Protein AF-A0A258AWM1-F1 (afdb_monomer_lite)

Secondary structure (DSSP, 8-state):
--HHHHHHHHHHHHHHHHHHHHHHHHHHHHHHT-S-HHHHHHHHHHHHHHHHHHHHHHHHHHHHHHS--GGGTTT---

Radius of gyration: 18.85 Å; chains: 1; bounding box: 46×15×53 Å

Structure (mmCIF, N/CA/C/O backbone):
data_AF-A0A258AWM1-F1
#
_entry.id   AF-A0A258AWM1-F1
#
loop_
_atom_site.group_PDB
_atom_site.id
_atom_site.type_symbol
_atom_site.label_atom_id
_atom_site.label_alt_id
_atom_site.label_comp_id
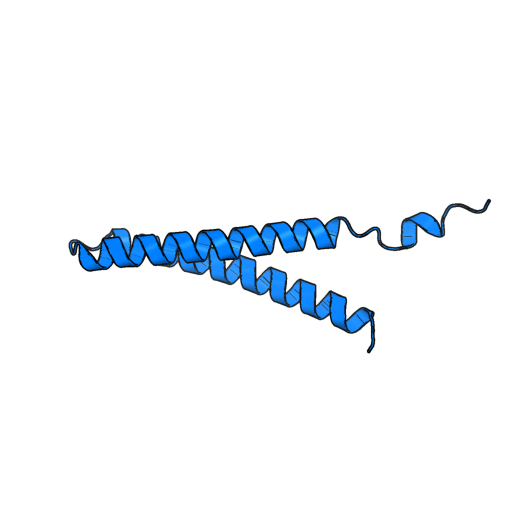_atom_site.label_asym_id
_atom_site.label_entity_id
_atom_site.label_seq_id
_atom_site.pdbx_PDB_ins_code
_atom_site.Cartn_x
_atom_site.Cartn_y
_atom_site.Cartn_z
_atom_site.occupancy
_atom_site.B_iso_or_equiv
_atom_site.auth_seq_id
_atom_site.auth_comp_id
_atom_site.auth_asym_id
_atom_site.auth_atom_id
_atom_site.pdbx_PDB_model_num
ATOM 1 N N . MET A 1 1 ? -1.941 -7.516 27.551 1.00 55.12 1 MET A N 1
ATOM 2 C CA . MET A 1 1 ? -1.546 -6.738 26.355 1.00 55.12 1 MET A CA 1
ATOM 3 C C . MET A 1 1 ? -2.458 -5.521 26.278 1.00 55.12 1 MET A C 1
ATOM 5 O O . MET A 1 1 ? -3.668 -5.704 26.275 1.00 55.12 1 MET A O 1
ATOM 9 N N . ASN A 1 2 ? -1.918 -4.301 26.347 1.00 70.06 2 ASN A N 1
ATOM 10 C CA . ASN A 1 2 ? -2.737 -3.091 26.492 1.00 70.06 2 ASN A CA 1
ATOM 11 C C . ASN A 1 2 ? -3.464 -2.767 25.172 1.00 70.06 2 ASN A C 1
ATOM 13 O O . ASN A 1 2 ? -2.785 -2.474 24.186 1.00 70.06 2 ASN A O 1
ATOM 17 N N . PRO A 1 3 ? -4.811 -2.756 25.131 1.00 71.69 3 PRO A N 1
ATOM 18 C CA . PRO A 1 3 ? -5.571 -2.566 23.888 1.00 71.69 3 PRO A CA 1
ATOM 19 C C . PRO A 1 3 ? -5.300 -1.204 23.232 1.00 71.69 3 PRO A C 1
ATOM 21 O O . PRO A 1 3 ? -5.315 -1.081 22.013 1.00 71.69 3 PRO A O 1
ATOM 24 N N . LYS A 1 4 ? -4.940 -0.198 24.038 1.00 74.56 4 LYS A N 1
ATOM 25 C CA . LYS A 1 4 ? -4.540 1.138 23.571 1.00 74.56 4 LYS A CA 1
ATOM 26 C C . LYS A 1 4 ? -3.275 1.116 22.704 1.00 74.56 4 LYS A C 1
ATOM 28 O O . LYS A 1 4 ? -3.149 1.921 21.791 1.00 74.56 4 LYS A O 1
ATOM 33 N N . LEU A 1 5 ? -2.347 0.198 22.979 1.00 81.12 5 LEU A N 1
ATOM 34 C CA . LEU A 1 5 ? -1.078 0.103 22.256 1.00 81.12 5 LEU A CA 1
ATOM 35 C C . LEU A 1 5 ? -1.260 -0.581 20.893 1.00 81.12 5 LEU A C 1
ATOM 37 O O . LEU A 1 5 ? -0.612 -0.199 19.925 1.00 81.12 5 LEU A O 1
ATOM 41 N N . LEU A 1 6 ? -2.196 -1.531 20.801 1.00 81.69 6 LEU A N 1
ATOM 42 C CA . LEU A 1 6 ? -2.507 -2.264 19.570 1.00 81.69 6 LEU A CA 1
ATOM 43 C C . LEU A 1 6 ? -3.136 -1.362 18.496 1.00 81.69 6 LEU A C 1
ATOM 45 O O . LEU A 1 6 ? -2.749 -1.423 17.327 1.00 81.69 6 LEU A O 1
ATOM 49 N N . SER A 1 7 ? -4.065 -0.487 18.893 1.00 79.44 7 SER A N 1
ATOM 50 C CA . SER A 1 7 ? -4.715 0.456 17.975 1.00 79.44 7 SER A CA 1
ATOM 51 C C . SER A 1 7 ? -3.742 1.508 17.446 1.00 79.44 7 SER A C 1
ATOM 53 O O . SER A 1 7 ? -3.731 1.778 16.246 1.00 79.44 7 SER A O 1
ATOM 55 N N . SER A 1 8 ? -2.885 2.060 18.311 1.00 85.06 8 SER A N 1
ATOM 56 C CA . SER A 1 8 ? -1.853 3.018 17.894 1.00 85.06 8 SER A CA 1
ATOM 57 C C . SER A 1 8 ? -0.876 2.393 16.903 1.00 85.06 8 SER A C 1
ATOM 59 O O . SER A 1 8 ? -0.562 3.003 15.885 1.00 85.06 8 SER A O 1
ATOM 61 N N . LEU A 1 9 ? -0.444 1.153 17.156 1.00 88.19 9 LEU A N 1
ATOM 62 C CA . LEU A 1 9 ? 0.453 0.439 16.252 1.00 88.19 9 LEU A CA 1
ATOM 63 C C . LEU A 1 9 ? -0.211 0.191 14.892 1.00 88.19 9 LEU A C 1
ATOM 65 O O . LEU A 1 9 ? 0.382 0.476 13.857 1.00 88.19 9 LEU A O 1
ATOM 69 N N . SER A 1 10 ? -1.467 -0.261 14.893 1.00 87.06 10 SER A N 1
ATOM 70 C CA . SER A 1 10 ? -2.228 -0.523 13.664 1.00 87.06 10 SER A CA 1
ATOM 71 C C . SER A 1 10 ? -2.390 0.736 12.809 1.00 87.06 10 SER A C 1
ATOM 73 O O . SER A 1 10 ? -2.265 0.673 11.588 1.00 87.06 10 SER A O 1
ATOM 75 N N . LEU A 1 11 ? -2.611 1.893 13.438 1.00 87.06 11 LEU A N 1
ATOM 76 C CA . LEU A 1 11 ? -2.748 3.176 12.747 1.00 87.06 11 LEU A CA 1
ATOM 77 C C . LEU A 1 11 ? -1.423 3.607 12.100 1.00 87.06 11 LEU A C 1
ATOM 79 O O . LEU A 1 11 ? -1.414 4.009 10.938 1.00 87.06 11 LEU A O 1
ATOM 83 N N . ILE A 1 12 ? -0.305 3.443 12.815 1.00 90.31 12 ILE A N 1
ATOM 84 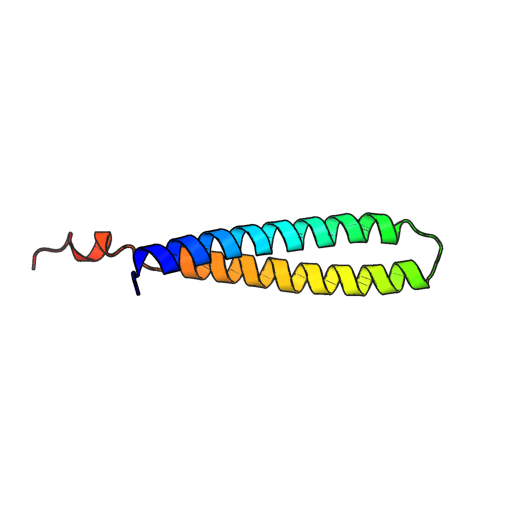C CA . ILE A 1 12 ? 1.043 3.716 12.296 1.00 90.31 12 ILE A CA 1
ATOM 85 C C . ILE A 1 12 ? 1.351 2.808 11.099 1.00 90.31 12 ILE A C 1
ATOM 87 O O . ILE A 1 12 ? 1.740 3.302 10.043 1.00 90.31 12 ILE A O 1
ATOM 91 N N . PHE A 1 13 ? 1.121 1.498 11.227 1.00 90.00 13 PHE A N 1
ATOM 92 C CA . PHE A 1 13 ? 1.319 0.545 10.130 1.00 90.00 13 PHE A CA 1
ATOM 93 C C . PHE A 1 13 ? 0.462 0.889 8.916 1.00 90.00 13 PHE A C 1
ATOM 95 O O . PHE A 1 13 ? 0.957 0.884 7.795 1.00 90.00 13 PHE A O 1
ATOM 102 N N . THR A 1 14 ? -0.802 1.244 9.134 1.00 88.69 14 THR A N 1
ATOM 103 C CA . THR A 1 14 ? -1.717 1.637 8.059 1.00 88.69 14 THR A CA 1
ATOM 104 C C . THR A 1 14 ? -1.204 2.865 7.307 1.00 88.69 14 THR A C 1
ATOM 106 O O . THR A 1 14 ? -1.186 2.872 6.078 1.00 88.69 14 THR A O 1
ATOM 109 N N . PHE A 1 15 ? -0.716 3.879 8.027 1.00 90.69 15 PHE A N 1
ATOM 110 C CA . PHE A 1 15 ? -0.1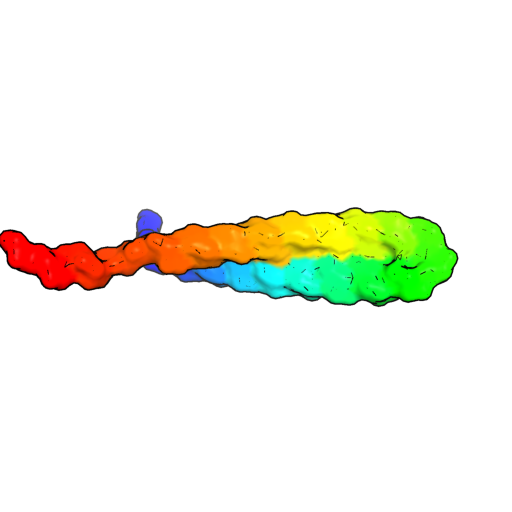17 5.068 7.419 1.00 90.69 15 PHE A CA 1
ATOM 111 C C . PHE A 1 15 ? 1.127 4.729 6.596 1.00 90.69 15 PHE A C 1
ATOM 113 O O . PHE A 1 15 ? 1.262 5.196 5.466 1.00 90.69 15 PHE A O 1
ATOM 120 N N . ILE A 1 16 ? 2.010 3.885 7.136 1.00 92.62 16 ILE A N 1
ATOM 121 C CA . ILE A 1 16 ? 3.224 3.438 6.446 1.00 92.62 16 ILE A CA 1
ATOM 122 C C . ILE A 1 16 ? 2.866 2.652 5.180 1.00 92.62 16 ILE A C 1
ATOM 124 O O . ILE A 1 16 ? 3.451 2.912 4.136 1.00 92.62 16 ILE A O 1
ATOM 128 N N . LEU A 1 17 ? 1.892 1.736 5.240 1.00 92.00 17 LEU A N 1
ATOM 129 C CA . LEU A 1 17 ? 1.443 0.937 4.093 1.00 92.00 17 LEU A CA 1
ATOM 130 C C . LEU A 1 17 ? 0.916 1.816 2.953 1.00 92.00 17 LEU A C 1
ATOM 132 O O . LEU A 1 17 ? 1.275 1.603 1.796 1.00 92.00 17 LEU A O 1
ATOM 136 N N . VAL A 1 18 ? 0.096 2.820 3.277 1.00 92.31 18 VAL A N 1
ATOM 137 C CA . VAL A 1 18 ? -0.441 3.761 2.284 1.00 92.31 18 VAL A CA 1
ATOM 138 C C . VAL A 1 18 ? 0.678 4.601 1.672 1.00 92.31 18 VAL A C 1
ATOM 140 O O . VAL A 1 18 ? 0.750 4.718 0.450 1.00 92.31 18 VAL A O 1
ATOM 143 N N . LEU A 1 19 ? 1.575 5.150 2.499 1.00 93.06 19 LEU A N 1
ATOM 144 C CA . LEU A 1 19 ? 2.672 5.992 2.022 1.00 93.06 19 LEU A CA 1
ATOM 145 C C . LEU A 1 19 ? 3.651 5.195 1.150 1.00 93.06 19 LEU A C 1
ATOM 147 O O . LEU A 1 19 ? 4.032 5.641 0.072 1.00 93.06 19 LEU A O 1
ATOM 151 N N . LEU A 1 20 ? 4.020 3.995 1.597 1.00 91.81 20 LEU A N 1
ATOM 152 C CA . LEU A 1 20 ? 4.958 3.121 0.905 1.00 91.81 20 LEU A CA 1
ATOM 153 C C . LEU A 1 20 ? 4.372 2.601 -0.413 1.00 91.81 20 LEU A C 1
ATOM 155 O O . LEU A 1 20 ? 5.071 2.595 -1.423 1.00 91.81 20 LEU A O 1
ATOM 159 N N . GLY A 1 21 ? 3.082 2.250 -0.436 1.00 89.94 21 GLY A N 1
ATOM 160 C CA . GLY A 1 21 ? 2.376 1.888 -1.666 1.00 89.94 21 GLY A CA 1
ATOM 161 C C . GLY A 1 21 ? 2.296 3.047 -2.668 1.00 89.94 21 GLY A C 1
ATOM 162 O O . GLY A 1 21 ? 2.576 2.853 -3.850 1.00 89.94 21 GLY A O 1
ATOM 163 N N . ALA A 1 22 ? 1.994 4.266 -2.202 1.00 91.31 22 ALA A N 1
ATOM 164 C CA . ALA A 1 22 ? 1.923 5.459 -3.052 1.00 91.31 22 ALA A CA 1
ATOM 165 C C . ALA A 1 22 ? 3.291 5.834 -3.645 1.00 91.31 22 ALA A C 1
ATOM 167 O O . ALA A 1 22 ? 3.403 6.108 -4.840 1.00 91.31 22 ALA A O 1
ATOM 168 N N . ILE A 1 23 ? 4.342 5.813 -2.821 1.00 91.00 23 ILE A N 1
ATOM 169 C CA . ILE A 1 23 ? 5.716 6.088 -3.259 1.00 91.00 23 ILE A CA 1
ATOM 170 C C . ILE A 1 23 ? 6.194 5.000 -4.227 1.00 91.00 23 ILE A C 1
ATOM 172 O O . ILE A 1 23 ? 6.783 5.320 -5.258 1.00 91.00 23 ILE A O 1
ATOM 176 N N . GLY A 1 24 ? 5.896 3.728 -3.942 1.00 85.00 24 GLY A N 1
ATOM 177 C CA . GLY A 1 24 ? 6.217 2.606 -4.824 1.00 85.00 24 GLY A CA 1
ATOM 178 C C . GLY A 1 24 ? 5.605 2.767 -6.216 1.00 85.00 24 GLY A C 1
ATOM 179 O O . GLY A 1 24 ? 6.304 2.602 -7.213 1.00 85.00 24 GLY A O 1
ATOM 180 N N . MET A 1 25 ? 4.341 3.194 -6.301 1.00 87.94 25 MET A N 1
ATOM 181 C CA . MET A 1 25 ? 3.722 3.539 -7.584 1.00 87.94 25 MET A CA 1
ATOM 182 C C . MET A 1 25 ? 4.410 4.717 -8.276 1.00 87.94 25 MET A C 1
ATOM 184 O O . MET A 1 25 ? 4.688 4.642 -9.469 1.00 87.94 25 MET A O 1
ATOM 188 N N . LEU A 1 26 ? 4.709 5.801 -7.557 1.00 87.62 26 LEU A N 1
ATOM 189 C CA . LEU A 1 26 ? 5.377 6.971 -8.140 1.00 87.62 26 LEU A CA 1
ATOM 190 C C . LEU A 1 26 ? 6.742 6.618 -8.744 1.00 87.62 26 LEU A C 1
ATOM 192 O O . LEU A 1 26 ? 7.072 7.08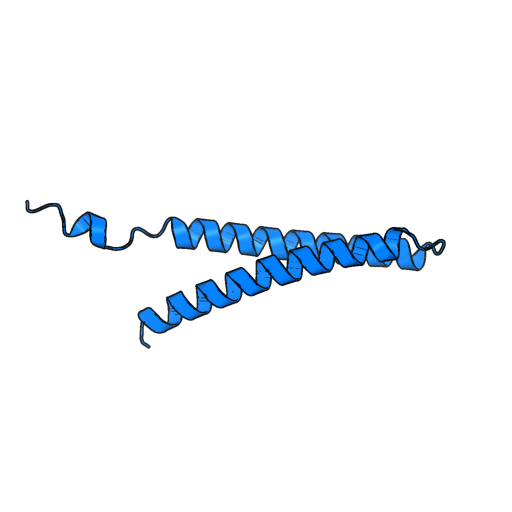7 -9.829 1.00 87.62 26 LEU A O 1
ATOM 196 N N . ILE A 1 27 ? 7.508 5.743 -8.093 1.00 83.81 27 ILE A N 1
ATOM 197 C CA . ILE A 1 27 ? 8.802 5.277 -8.609 1.00 83.81 27 ILE A CA 1
ATOM 198 C C . ILE A 1 27 ? 8.623 4.426 -9.874 1.00 83.81 27 ILE A C 1
ATOM 200 O O . ILE A 1 27 ? 9.436 4.519 -10.791 1.00 83.81 27 ILE A O 1
ATOM 204 N N . THR A 1 28 ? 7.546 3.644 -9.987 1.00 83.62 28 THR A N 1
ATOM 205 C CA . THR A 1 28 ? 7.294 2.846 -11.204 1.00 83.62 28 THR A CA 1
ATOM 206 C C . THR A 1 28 ? 7.055 3.717 -12.442 1.00 83.62 28 THR A C 1
ATOM 208 O O . THR A 1 28 ? 7.420 3.312 -13.544 1.00 83.62 28 THR A O 1
ATOM 211 N N . PHE A 1 29 ? 6.564 4.953 -12.273 1.00 82.12 29 PHE A N 1
ATOM 212 C CA . PHE A 1 29 ? 6.473 5.923 -13.370 1.00 82.12 29 PHE A CA 1
ATOM 213 C C . PHE A 1 29 ? 7.844 6.381 -13.888 1.00 82.12 29 PHE A C 1
ATOM 215 O O . PHE A 1 29 ? 7.965 6.644 -15.082 1.00 82.12 29 PHE A O 1
ATOM 222 N N . LEU A 1 30 ? 8.888 6.431 -13.046 1.00 79.50 30 LEU A N 1
ATOM 223 C CA . LEU A 1 30 ? 10.253 6.699 -13.523 1.00 79.50 30 LEU A CA 1
ATOM 224 C C . LEU A 1 30 ? 10.767 5.560 -14.411 1.00 79.50 30 LEU A C 1
ATOM 226 O O . LEU A 1 30 ? 11.401 5.817 -15.428 1.00 79.50 30 LEU A O 1
ATOM 230 N N . PHE A 1 31 ? 10.476 4.307 -14.054 1.00 73.19 31 PHE A N 1
ATOM 231 C CA . PHE A 1 31 ? 10.913 3.149 -14.839 1.00 73.19 31 PHE A CA 1
ATOM 232 C C . PHE A 1 31 ? 10.145 2.997 -16.160 1.00 73.19 31 PHE A C 1
ATOM 234 O O . PHE A 1 31 ? 10.717 2.527 -17.139 1.00 73.19 31 PHE A O 1
ATOM 241 N N . LEU A 1 32 ? 8.890 3.455 -16.228 1.00 73.12 32 LEU A N 1
ATOM 242 C CA . LEU A 1 32 ? 8.110 3.532 -17.473 1.00 73.12 32 LEU A CA 1
ATOM 243 C C . LEU A 1 32 ? 8.694 4.507 -18.508 1.00 73.12 32 LEU A C 1
ATOM 245 O O . LEU A 1 32 ? 8.384 4.386 -19.690 1.00 73.12 32 LEU A O 1
ATOM 249 N N . TRP A 1 33 ? 9.535 5.456 -18.086 1.00 77.25 33 TRP A N 1
ATOM 250 C CA . TRP A 1 33 ? 10.282 6.328 -18.999 1.00 77.25 33 TRP A CA 1
ATOM 251 C C . TRP A 1 33 ? 11.431 5.571 -19.699 1.00 77.25 33 TRP A C 1
ATOM 253 O O . TRP A 1 33 ? 11.894 5.991 -20.760 1.00 77.25 33 TRP A O 1
ATOM 263 N N . SER A 1 34 ? 11.903 4.450 -19.140 1.00 71.31 34 SER A N 1
ATOM 264 C CA . SER A 1 34 ? 13.025 3.686 -19.699 1.00 71.31 34 SER A CA 1
ATOM 265 C C . SER A 1 34 ? 12.676 3.070 -21.059 1.00 71.31 34 SER A C 1
ATOM 267 O O . SER A 1 34 ? 11.557 2.625 -21.299 1.00 71.31 34 SER A O 1
ATOM 269 N N . SER A 1 35 ? 13.653 3.038 -21.968 1.00 76.38 35 SER A N 1
ATOM 270 C CA . SER A 1 35 ? 13.520 2.457 -23.315 1.00 76.38 35 SER A CA 1
ATOM 271 C C . SER A 1 35 ? 13.719 0.935 -23.335 1.00 76.38 35 SER A C 1
ATOM 273 O O . SER A 1 35 ? 13.555 0.309 -24.383 1.00 76.38 35 SER A O 1
ATOM 275 N N . ASP A 1 36 ? 14.103 0.342 -22.200 1.00 81.31 36 ASP A N 1
ATOM 276 C CA . ASP A 1 36 ? 14.350 -1.091 -22.059 1.00 81.31 36 ASP A CA 1
ATOM 277 C C . ASP A 1 36 ? 13.079 -1.832 -21.611 1.00 81.31 36 ASP A C 1
ATOM 279 O O . ASP A 1 36 ? 12.461 -1.531 -20.588 1.00 81.31 36 ASP A O 1
ATOM 283 N N . VAL A 1 37 ? 12.690 -2.852 -22.375 1.00 81.25 37 VAL A N 1
ATOM 284 C CA . VAL A 1 37 ? 11.505 -3.685 -22.108 1.00 81.25 37 VAL A CA 1
ATOM 285 C C . VAL A 1 37 ? 11.571 -4.428 -20.769 1.00 81.25 37 VAL A C 1
ATOM 287 O O . VAL A 1 37 ? 10.523 -4.725 -20.189 1.00 81.25 37 VAL A O 1
ATOM 290 N N . ARG A 1 38 ? 12.768 -4.726 -20.247 1.00 83.06 38 ARG A N 1
ATOM 291 C CA . ARG A 1 38 ? 12.936 -5.370 -18.935 1.00 83.06 38 ARG A CA 1
ATOM 292 C C . ARG A 1 38 ? 12.585 -4.424 -17.793 1.00 83.06 38 ARG A C 1
ATOM 294 O O . ARG A 1 38 ? 11.935 -4.855 -16.840 1.00 83.06 38 ARG A O 1
ATOM 301 N N . ASP A 1 39 ? 12.949 -3.153 -17.921 1.00 77.69 39 ASP A N 1
ATOM 302 C CA . ASP A 1 39 ? 12.623 -2.118 -16.939 1.00 77.69 39 ASP A CA 1
ATOM 303 C C . ASP A 1 39 ? 11.119 -1.847 -16.907 1.00 77.69 39 ASP A C 1
ATOM 305 O O . ASP A 1 39 ? 10.535 -1.742 -15.831 1.00 77.69 39 ASP A O 1
ATOM 309 N N . ILE A 1 40 ? 10.467 -1.830 -18.074 1.00 79.25 40 ILE A N 1
ATOM 310 C CA . ILE A 1 40 ? 9.014 -1.639 -18.193 1.00 79.25 40 ILE A CA 1
ATOM 311 C C . ILE A 1 40 ? 8.248 -2.812 -17.557 1.00 79.25 40 ILE A C 1
ATOM 313 O O . ILE A 1 40 ? 7.279 -2.603 -16.823 1.00 79.25 40 ILE A O 1
ATOM 317 N N . ALA A 1 41 ? 8.687 -4.055 -17.786 1.00 82.38 41 ALA A N 1
ATOM 318 C CA . ALA A 1 41 ? 8.069 -5.234 -17.174 1.00 82.38 41 ALA A CA 1
ATOM 319 C C . ALA A 1 41 ? 8.260 -5.261 -15.645 1.00 82.38 41 ALA A C 1
ATOM 321 O O . ALA A 1 41 ? 7.316 -5.548 -14.902 1.00 82.38 41 ALA A O 1
ATOM 322 N N . GLY A 1 42 ? 9.459 -4.911 -15.165 1.00 80.62 42 GLY A N 1
ATOM 323 C CA . GLY A 1 42 ? 9.744 -4.755 -13.738 1.00 80.62 42 GLY A CA 1
ATOM 324 C C . GLY A 1 42 ? 8.919 -3.638 -13.089 1.00 80.62 42 GLY A C 1
ATOM 325 O O . GLY A 1 42 ? 8.378 -3.827 -11.998 1.00 80.62 42 GLY A O 1
ATOM 326 N N . ALA A 1 43 ? 8.739 -2.514 -13.788 1.00 83.50 43 ALA A N 1
ATOM 327 C CA . ALA A 1 43 ? 7.896 -1.402 -13.356 1.00 83.50 43 ALA A CA 1
ATOM 328 C C . ALA A 1 43 ? 6.435 -1.822 -13.188 1.00 83.50 43 ALA A C 1
ATOM 330 O O . ALA A 1 43 ? 5.808 -1.471 -12.192 1.00 83.50 43 ALA A O 1
ATOM 331 N N . GLY A 1 44 ? 5.900 -2.614 -14.122 1.00 83.75 44 GLY A N 1
ATOM 332 C CA . GLY A 1 44 ? 4.534 -3.132 -14.037 1.00 83.75 44 GLY A CA 1
ATOM 333 C C . GLY A 1 44 ? 4.307 -3.982 -12.784 1.00 83.75 44 GLY A C 1
ATOM 334 O O . GLY A 1 44 ? 3.326 -3.783 -12.068 1.00 83.75 44 GLY A O 1
ATOM 335 N N . LEU A 1 45 ? 5.241 -4.883 -12.461 1.00 87.12 45 LEU A N 1
ATOM 336 C CA . LEU A 1 45 ? 5.161 -5.697 -11.242 1.00 87.12 45 LEU A CA 1
ATOM 337 C C . LEU A 1 45 ? 5.268 -4.845 -9.972 1.00 87.12 45 LEU A C 1
ATOM 339 O O . LEU A 1 45 ? 4.501 -5.051 -9.029 1.00 87.12 45 LEU A O 1
ATOM 343 N N . GLY A 1 46 ? 6.169 -3.859 -9.961 1.00 87.56 46 GLY A N 1
ATOM 344 C CA . GLY A 1 46 ? 6.286 -2.898 -8.864 1.00 87.56 46 GLY A CA 1
ATOM 345 C C . GLY A 1 46 ? 5.013 -2.071 -8.670 1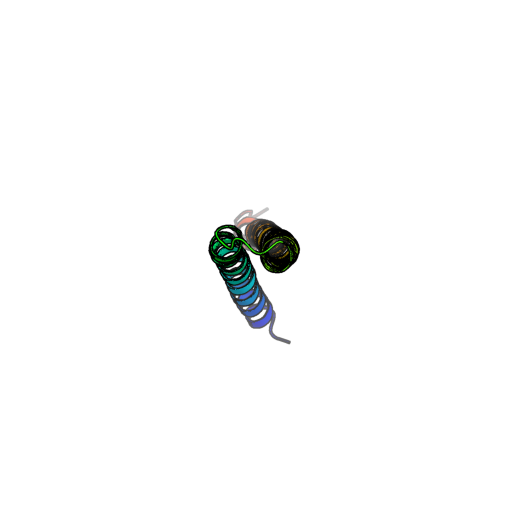.00 87.56 46 GLY A C 1
ATOM 346 O O . GLY A 1 46 ? 4.578 -1.863 -7.537 1.00 87.56 46 GLY A O 1
ATOM 347 N N . PHE A 1 47 ? 4.365 -1.667 -9.764 1.00 88.50 47 PHE A N 1
ATOM 348 C CA . PHE A 1 47 ? 3.116 -0.913 -9.732 1.00 88.50 47 PHE A CA 1
ATOM 349 C C . PHE A 1 47 ? 1.977 -1.745 -9.138 1.00 88.50 47 PHE A C 1
ATOM 351 O O . PHE A 1 47 ? 1.267 -1.272 -8.252 1.00 88.50 47 PHE A O 1
ATOM 358 N N . VAL A 1 48 ? 1.834 -3.004 -9.566 1.00 92.19 48 VAL A N 1
ATOM 359 C CA . VAL A 1 48 ? 0.820 -3.923 -9.025 1.00 92.19 48 VAL A CA 1
ATOM 360 C C . VAL A 1 48 ? 1.060 -4.187 -7.539 1.00 92.19 48 VAL A C 1
ATOM 362 O O . VAL A 1 48 ? 0.118 -4.118 -6.750 1.00 92.19 48 VAL A O 1
ATOM 365 N N . ALA A 1 49 ? 2.309 -4.425 -7.128 1.00 90.62 49 ALA A N 1
ATOM 366 C CA . ALA A 1 49 ? 2.649 -4.587 -5.717 1.00 90.62 49 ALA A CA 1
ATOM 367 C C . ALA A 1 49 ? 2.290 -3.331 -4.900 1.00 90.62 49 ALA A C 1
ATOM 369 O O . ALA A 1 49 ? 1.648 -3.437 -3.853 1.00 90.62 49 ALA A O 1
ATOM 370 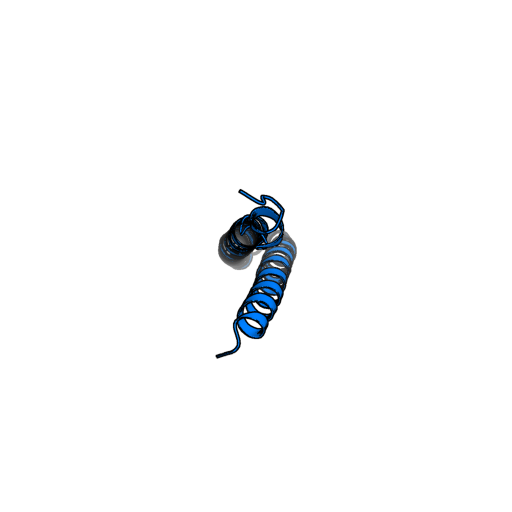N N . GLY A 1 50 ? 2.618 -2.140 -5.415 1.00 90.81 50 GLY A N 1
ATOM 371 C CA . GLY A 1 50 ? 2.238 -0.858 -4.818 1.00 90.81 50 GLY A CA 1
ATOM 372 C C . GLY A 1 50 ? 0.720 -0.665 -4.724 1.00 90.81 50 GLY A C 1
ATOM 373 O O . GLY A 1 50 ? 0.228 -0.210 -3.693 1.00 90.81 50 GLY A O 1
ATOM 374 N N . ALA A 1 51 ? -0.038 -1.078 -5.747 1.00 92.88 51 ALA A N 1
ATOM 375 C CA . ALA A 1 51 ? -1.505 -1.035 -5.780 1.00 92.88 51 ALA A CA 1
ATOM 376 C C . ALA A 1 51 ? -2.150 -1.907 -4.722 1.00 92.88 51 ALA A C 1
ATOM 378 O O . ALA A 1 51 ? -3.030 -1.445 -3.994 1.00 92.88 51 ALA A O 1
ATOM 379 N N . VAL A 1 52 ? -1.686 -3.146 -4.601 1.00 94.56 52 VAL A N 1
ATOM 380 C CA . VAL A 1 52 ? -2.178 -4.068 -3.579 1.00 94.56 52 VAL A CA 1
ATOM 381 C C . VAL A 1 52 ? -1.852 -3.530 -2.186 1.00 94.56 52 VAL A C 1
ATOM 383 O O . VAL A 1 52 ? -2.720 -3.517 -1.312 1.00 94.56 52 VAL A O 1
ATOM 386 N N . MET A 1 53 ? -0.637 -3.014 -1.981 1.00 92.31 53 MET A N 1
ATOM 387 C CA . MET A 1 53 ? -0.205 -2.473 -0.693 1.00 92.31 53 MET A CA 1
ATOM 388 C C . MET A 1 53 ? -1.009 -1.229 -0.292 1.00 92.31 53 MET A C 1
ATOM 390 O O . MET A 1 53 ? -1.567 -1.190 0.806 1.00 92.31 53 MET A O 1
ATOM 394 N N . LEU A 1 54 ? -1.164 -0.262 -1.199 1.00 93.56 54 LEU A N 1
ATOM 395 C CA . LEU A 1 54 ? -1.961 0.943 -0.972 1.00 93.56 54 LEU A CA 1
ATOM 396 C C . LEU A 1 54 ? -3.439 0.610 -0.747 1.00 93.56 54 LEU A C 1
ATOM 398 O O . LEU A 1 54 ? -4.037 1.101 0.209 1.00 93.56 54 LEU A O 1
ATOM 402 N N . GLY A 1 55 ? -4.015 -0.267 -1.575 1.00 92.25 55 GLY A N 1
ATOM 403 C CA . GLY A 1 55 ? -5.398 -0.719 -1.438 1.00 92.25 55 GLY A CA 1
ATOM 404 C C . GLY A 1 55 ? -5.650 -1.397 -0.091 1.00 92.25 55 GLY A C 1
ATOM 405 O O . GLY A 1 55 ? -6.607 -1.053 0.601 1.00 92.25 55 GLY A O 1
ATOM 406 N N . SER A 1 56 ? -4.753 -2.292 0.332 1.00 91.88 56 SER A N 1
ATOM 407 C CA . SER A 1 56 ? -4.846 -2.955 1.638 1.00 91.88 56 SER A CA 1
ATOM 408 C C . SER A 1 56 ? -4.749 -1.967 2.809 1.00 91.88 56 SER A C 1
ATOM 410 O O . SER A 1 56 ? -5.524 -2.071 3.759 1.00 91.88 56 SER A O 1
ATOM 412 N N . GLY A 1 57 ? -3.878 -0.955 2.713 1.00 89.81 57 GLY A N 1
ATOM 413 C CA . GLY A 1 57 ? -3.761 0.116 3.703 1.00 89.81 57 GLY A CA 1
ATOM 414 C C . GLY A 1 57 ? -5.020 0.984 3.789 1.00 89.81 57 GLY A C 1
ATOM 415 O O . GLY A 1 57 ? -5.522 1.238 4.880 1.00 89.81 57 GLY A O 1
ATOM 416 N N . VAL A 1 58 ? -5.600 1.386 2.656 1.00 92.12 58 VAL A N 1
ATOM 417 C CA . VAL A 1 58 ? -6.851 2.166 2.644 1.00 92.12 58 VAL A CA 1
ATOM 418 C C . VAL A 1 58 ? -8.011 1.359 3.231 1.00 92.12 58 VAL A C 1
ATOM 420 O O . VAL A 1 58 ? -8.790 1.895 4.019 1.00 92.12 58 VAL A O 1
ATOM 423 N N . VAL A 1 59 ? -8.109 0.063 2.915 1.00 92.56 59 VAL A N 1
ATOM 424 C CA . VAL A 1 59 ? -9.118 -0.830 3.506 1.00 92.56 59 VAL A CA 1
ATOM 425 C C . VAL A 1 59 ? -8.920 -0.955 5.019 1.00 92.56 59 VAL A C 1
ATOM 427 O O . VAL A 1 59 ? -9.885 -0.809 5.768 1.00 92.56 59 VAL A O 1
ATOM 430 N N . ALA A 1 60 ? -7.687 -1.151 5.494 1.00 88.81 60 ALA A N 1
ATOM 431 C CA . ALA A 1 60 ? -7.382 -1.191 6.924 1.00 88.81 60 ALA A CA 1
ATOM 432 C C . ALA A 1 60 ? -7.761 0.122 7.634 1.00 88.81 60 ALA A C 1
ATOM 434 O O . ALA A 1 60 ? -8.351 0.094 8.717 1.00 88.81 60 ALA A O 1
ATOM 435 N N . LEU A 1 61 ? -7.518 1.273 6.997 1.00 87.94 61 LEU A N 1
ATOM 436 C CA . LEU A 1 61 ? -7.910 2.587 7.514 1.00 87.94 61 LEU A CA 1
ATOM 437 C C . LEU A 1 61 ? -9.436 2.756 7.560 1.00 87.94 61 LEU A C 1
ATOM 439 O O . LEU A 1 61 ? -9.984 3.284 8.531 1.00 87.94 61 LEU A O 1
ATOM 443 N N . ALA A 1 62 ? -10.137 2.283 6.529 1.00 87.75 62 ALA A N 1
ATOM 444 C CA . ALA A 1 62 ? -11.595 2.301 6.462 1.00 87.75 62 ALA A CA 1
ATOM 445 C C . ALA A 1 62 ? -12.227 1.419 7.551 1.00 87.75 62 ALA A C 1
ATOM 447 O O . ALA A 1 62 ? -13.243 1.788 8.132 1.00 87.75 62 ALA A O 1
ATOM 448 N N . ILE A 1 63 ? -11.614 0.277 7.872 1.00 87.69 63 ILE A N 1
ATOM 449 C CA . ILE A 1 63 ? -12.056 -0.582 8.976 1.00 87.69 63 ILE A CA 1
ATOM 450 C C . ILE A 1 63 ? -11.798 0.111 10.317 1.00 87.69 63 ILE A C 1
ATOM 452 O O . ILE A 1 63 ? -12.708 0.200 11.137 1.00 87.69 63 ILE A O 1
ATOM 456 N N . LEU A 1 64 ? -10.599 0.664 10.526 1.00 82.88 64 LEU A N 1
ATOM 457 C CA . LEU A 1 64 ? -10.226 1.322 11.782 1.00 82.88 64 LEU A CA 1
ATOM 458 C C . LEU A 1 64 ? -11.072 2.573 12.073 1.00 82.88 64 LEU A C 1
ATOM 460 O O . LEU A 1 64 ? -11.401 2.837 13.225 1.00 82.88 64 LEU A O 1
ATOM 464 N N . SER A 1 65 ? -11.458 3.322 11.038 1.00 81.06 65 SER A N 1
ATOM 465 C CA . SER A 1 65 ? -12.340 4.494 11.157 1.00 81.06 65 SER A CA 1
ATOM 466 C C . SER A 1 65 ? -13.807 4.138 11.415 1.00 81.06 65 SER A C 1
ATOM 468 O O . SER A 1 65 ? -14.537 4.954 11.973 1.00 81.06 65 SER A O 1
ATOM 470 N N . ARG A 1 66 ? -14.235 2.925 11.044 1.00 76.88 66 ARG A N 1
ATOM 471 C CA . ARG A 1 66 ? -15.585 2.406 11.299 1.00 76.88 66 ARG A CA 1
ATOM 472 C C . ARG A 1 66 ? -15.741 1.723 12.645 1.00 76.88 66 ARG A C 1
ATOM 474 O O . ARG A 1 66 ? -16.875 1.420 12.986 1.00 76.88 66 ARG A O 1
ATOM 481 N N . VAL A 1 67 ? -14.667 1.463 13.395 1.00 66.69 67 VAL A N 1
ATOM 482 C CA . VAL A 1 67 ? -14.792 0.989 14.778 1.00 66.69 67 VAL A CA 1
ATOM 483 C C . VAL A 1 67 ? -15.430 2.128 15.581 1.00 66.69 67 VAL A C 1
ATOM 485 O O . VAL A 1 67 ? -14.750 3.137 15.794 1.00 66.69 67 VAL A O 1
ATOM 488 N N . PRO A 1 68 ? -16.710 2.034 16.008 1.00 57.06 68 PRO A N 1
ATOM 489 C CA . PRO A 1 68 ? -17.275 3.013 16.918 1.00 57.06 68 PRO A CA 1
ATOM 490 C C . PRO A 1 68 ? -16.351 3.131 18.124 1.00 57.06 68 PRO A C 1
ATOM 492 O O . PRO A 1 68 ? -16.164 2.181 18.888 1.00 57.06 68 PRO A O 1
ATOM 495 N N . ARG A 1 69 ? -15.751 4.314 18.289 1.00 60.97 69 ARG A N 1
ATOM 496 C CA . ARG A 1 69 ? -15.251 4.711 19.598 1.00 60.97 69 ARG A CA 1
ATOM 497 C C . ARG A 1 69 ? -16.432 4.514 20.556 1.00 60.97 69 ARG A C 1
ATOM 499 O O . ARG A 1 69 ? -17.536 4.968 20.255 1.00 60.97 69 ARG A O 1
ATOM 506 N N . GLY A 1 70 ? -16.226 3.775 21.649 1.00 53.91 70 GLY A N 1
ATOM 507 C CA . GLY A 1 70 ? -17.268 3.423 22.631 1.00 53.91 70 GLY A CA 1
ATOM 508 C C . GLY A 1 70 ? -18.013 4.629 23.230 1.00 53.91 70 GLY A C 1
ATOM 509 O O . GLY A 1 70 ? -18.984 4.463 23.957 1.00 53.91 70 GLY A O 1
ATOM 510 N N . ASP A 1 71 ? -17.592 5.834 22.872 1.00 53.88 71 ASP A N 1
ATOM 511 C CA . ASP A 1 71 ? -18.177 7.148 23.099 1.00 53.88 71 ASP A CA 1
ATOM 512 C C . ASP A 1 71 ? -19.651 7.262 22.649 1.00 53.88 71 ASP A C 1
ATOM 514 O O . ASP A 1 71 ? -20.385 8.073 23.203 1.00 53.88 71 ASP A O 1
ATOM 518 N N . ALA A 1 72 ? -20.113 6.451 21.684 1.00 54.38 72 ALA A N 1
ATOM 519 C CA . ALA A 1 72 ? -21.508 6.477 21.212 1.00 54.38 72 ALA A CA 1
ATOM 520 C C . ALA A 1 72 ? -22.472 5.559 21.996 1.00 54.38 72 ALA A C 1
ATOM 522 O O . ALA A 1 72 ? -23.684 5.699 21.866 1.00 54.38 72 ALA A O 1
ATOM 523 N N . VAL A 1 73 ? -21.959 4.621 22.804 1.00 57.03 73 VAL A N 1
ATOM 524 C CA . VAL A 1 73 ? -22.787 3.727 23.645 1.00 57.03 73 VAL A CA 1
ATOM 525 C C . VAL A 1 73 ? -22.976 4.299 25.055 1.00 57.03 73 VAL A C 1
ATOM 527 O O . VAL A 1 73 ? -23.985 4.031 25.695 1.00 57.03 73 VAL A O 1
ATOM 530 N N . VAL A 1 74 ? -22.048 5.139 25.526 1.00 59.62 74 VAL A N 1
ATOM 531 C CA . VAL A 1 74 ? -22.107 5.759 26.866 1.00 59.62 74 VAL A CA 1
ATOM 532 C C . VAL A 1 74 ? -23.088 6.943 26.934 1.00 59.62 74 VAL A C 1
ATOM 534 O O . VAL A 1 74 ? -23.473 7.353 28.024 1.00 59.62 74 VAL A O 1
ATOM 537 N N . SER A 1 75 ? -23.545 7.483 25.798 1.00 57.81 75 SER A N 1
ATOM 538 C CA . SER A 1 75 ? -24.514 8.590 25.766 1.00 57.81 75 SER A CA 1
ATOM 539 C C . SER A 1 75 ? -25.986 8.160 25.764 1.00 57.81 75 SER A C 1
ATOM 541 O O . SER A 1 75 ? -26.851 9.033 25.723 1.00 57.81 75 SER A O 1
ATOM 543 N N . ASN A 1 76 ? -26.294 6.858 25.839 1.00 50.88 76 ASN A N 1
ATOM 544 C CA . ASN A 1 76 ? -27.670 6.379 25.998 1.00 50.88 76 ASN A CA 1
ATOM 545 C C . ASN A 1 76 ? -27.906 5.849 27.425 1.00 50.88 76 ASN A C 1
ATOM 547 O O . ASN A 1 76 ? -27.693 4.659 27.669 1.00 50.88 76 ASN A O 1
ATOM 551 N N . PRO A 1 77 ? -28.328 6.703 28.376 1.00 54.56 77 PRO A N 1
ATOM 552 C CA . PRO A 1 77 ? -28.896 6.236 29.629 1.00 54.56 77 PRO A CA 1
ATOM 553 C C . PRO A 1 77 ? -30.300 5.677 29.343 1.00 54.56 77 PRO A C 1
ATOM 555 O O . PRO A 1 77 ? -31.264 6.434 29.228 1.00 54.56 77 PRO A O 1
ATOM 558 N N . GLN A 1 78 ? -30.388 4.356 29.173 1.00 52.28 78 GLN A N 1
ATOM 559 C CA . GLN A 1 78 ? -31.624 3.596 29.392 1.00 52.28 78 GLN A CA 1
ATOM 560 C C . GLN A 1 78 ? -31.730 3.268 30.880 1.00 52.28 78 GLN A C 1
ATOM 562 O O . GLN A 1 78 ? -30.694 2.849 31.449 1.00 52.28 78 GLN A O 1
#

Sequence (78 aa):
MNPKLLSSLSLIFTFILVLLGAIGMLITFLFLWSSDVRDIAGAGLGFVAGAVMLGSGVVALAILSRVPRGDAVVSNPQ

Foldseek 3Di:
DDPVVVLVVLLVQLVCLQVVLVVLLVVLVVLCVDPDPVSVVVSVVSNVVSVVSNVVSVVSVVVSVPPPPCVVVVPDDD

pLDDT: mean 80.63, std 12.37, range [50.88, 94.56]